Protein AF-A0A2B7YRH0-F1 (afdb_monomer)

Structure (mmCIF, N/CA/C/O backbone):
data_AF-A0A2B7YRH0-F1
#
_entry.id   AF-A0A2B7YRH0-F1
#
loop_
_atom_site.group_PDB
_atom_site.id
_atom_site.type_symbol
_atom_site.label_atom_id
_atom_site.label_alt_id
_atom_site.label_comp_id
_atom_site.label_asym_id
_atom_site.label_entity_id
_atom_site.label_seq_id
_atom_site.pdbx_PDB_ins_code
_atom_site.Cartn_x
_atom_site.Cartn_y
_atom_site.Cartn_z
_atom_site.occupancy
_atom_site.B_iso_or_equiv
_atom_site.auth_seq_id
_atom_site.auth_comp_id
_atom_site.auth_asym_id
_atom_site.auth_atom_id
_atom_site.pdbx_PDB_model_num
ATOM 1 N N . MET A 1 1 ? 5.528 -9.554 22.209 1.00 73.81 1 MET A N 1
ATOM 2 C CA . MET A 1 1 ? 4.385 -8.945 21.499 1.00 73.81 1 MET A CA 1
ATOM 3 C C . MET A 1 1 ? 4.565 -7.442 21.584 1.00 73.81 1 MET A C 1
ATOM 5 O O . MET A 1 1 ? 4.764 -6.955 22.690 1.00 73.81 1 MET A O 1
ATOM 9 N N . ALA A 1 2 ? 4.606 -6.745 20.452 1.00 86.69 2 ALA A N 1
ATOM 10 C CA . ALA A 1 2 ? 4.654 -5.286 20.432 1.00 86.69 2 ALA A CA 1
ATOM 11 C C . ALA A 1 2 ? 3.227 -4.750 20.265 1.00 86.69 2 ALA A C 1
ATOM 13 O O . ALA A 1 2 ? 2.434 -5.347 19.539 1.00 86.69 2 ALA A O 1
ATOM 14 N N . THR A 1 3 ? 2.909 -3.650 20.941 1.00 91.94 3 THR A N 1
ATOM 15 C CA . THR A 1 3 ? 1.600 -2.995 20.854 1.00 91.94 3 THR A CA 1
ATOM 16 C C . THR A 1 3 ? 1.808 -1.565 20.396 1.00 91.94 3 THR A C 1
ATOM 18 O O . THR A 1 3 ? 2.635 -0.853 20.964 1.00 91.94 3 THR A O 1
ATOM 21 N N . ILE A 1 4 ? 1.037 -1.144 19.398 1.00 89.56 4 ILE A N 1
ATOM 22 C CA . ILE A 1 4 ? 0.990 0.241 18.935 1.00 89.56 4 ILE A CA 1
ATOM 23 C C . ILE A 1 4 ? -0.381 0.803 19.307 1.00 89.56 4 ILE A C 1
ATOM 25 O O . ILE A 1 4 ? -1.407 0.182 19.031 1.00 89.56 4 ILE A O 1
ATOM 29 N N . SER A 1 5 ? -0.386 1.968 19.950 1.00 92.56 5 SER A N 1
ATOM 30 C CA . SER A 1 5 ? -1.601 2.652 20.391 1.00 92.56 5 SER A CA 1
ATOM 31 C C . SER A 1 5 ? -1.729 3.987 19.673 1.00 92.56 5 SER A C 1
ATOM 33 O O . SER A 1 5 ? -0.810 4.804 19.715 1.00 92.56 5 SER A O 1
ATOM 35 N N . PHE A 1 6 ? -2.890 4.232 19.073 1.00 89.69 6 PHE A N 1
ATOM 36 C CA . PHE A 1 6 ? -3.209 5.479 18.383 1.00 89.69 6 PHE A CA 1
ATOM 37 C C . PHE A 1 6 ? -4.299 6.235 19.136 1.00 89.69 6 PHE A C 1
ATOM 39 O O . PHE A 1 6 ? -5.201 5.634 19.723 1.00 89.69 6 PHE A O 1
ATOM 46 N N . ARG A 1 7 ? -4.227 7.566 19.104 1.00 96.00 7 ARG A N 1
ATOM 47 C CA . ARG A 1 7 ? -5.349 8.422 19.494 1.00 96.00 7 ARG A CA 1
ATOM 48 C C . ARG A 1 7 ? -6.158 8.723 18.245 1.00 96.00 7 ARG A C 1
ATOM 50 O O . ARG A 1 7 ? -5.587 9.158 17.255 1.00 96.00 7 ARG A O 1
ATOM 57 N N . LEU A 1 8 ? -7.457 8.474 18.324 1.00 95.31 8 LEU A N 1
ATOM 58 C CA . LEU A 1 8 ? -8.409 8.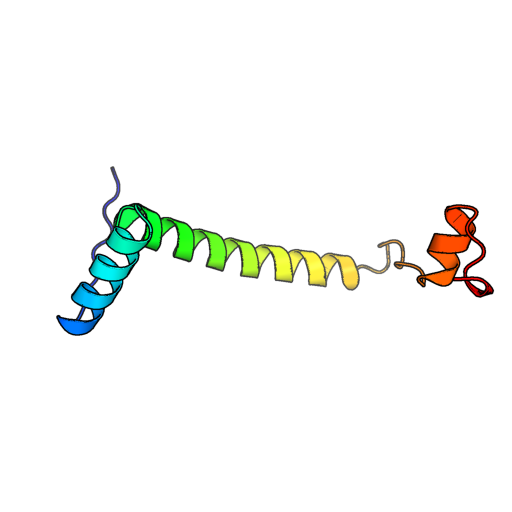661 17.240 1.00 95.31 8 LEU A CA 1
ATOM 59 C C . LEU A 1 8 ? -9.606 9.430 17.789 1.00 95.31 8 LEU A C 1
ATOM 61 O O . LEU A 1 8 ? -9.999 9.230 18.942 1.00 95.31 8 LEU A O 1
ATOM 65 N N . SER A 1 9 ? -10.197 10.271 16.956 1.00 98.31 9 SER A N 1
ATOM 66 C CA . SER A 1 9 ? -11.565 10.738 17.142 1.00 98.31 9 SER A CA 1
ATOM 67 C C . SER A 1 9 ? -12.556 9.576 17.006 1.00 98.31 9 SER A C 1
ATOM 69 O O . SER A 1 9 ? -12.253 8.518 16.440 1.00 98.31 9 SER A O 1
ATOM 71 N N . ASP A 1 10 ? -13.777 9.778 17.501 1.00 98.06 10 ASP A N 1
ATOM 72 C CA . ASP A 1 10 ? -14.849 8.789 17.354 1.00 98.06 10 ASP A CA 1
ATOM 73 C C . ASP A 1 10 ? -15.188 8.524 15.878 1.00 98.06 10 ASP A C 1
ATOM 75 O O . ASP A 1 10 ? -15.514 7.395 15.503 1.00 98.06 10 ASP A O 1
ATOM 79 N N . GLU A 1 11 ? -15.061 9.545 15.023 1.00 98.25 11 GLU A N 1
ATOM 80 C CA . GLU A 1 11 ? -15.303 9.424 13.588 1.00 98.25 11 GLU A CA 1
ATOM 81 C C . GLU A 1 11 ? -14.237 8.570 12.893 1.00 98.25 11 GLU A C 1
ATOM 83 O O . GLU A 1 11 ? -14.590 7.619 12.193 1.00 98.25 11 GLU A O 1
ATOM 88 N N . GLU A 1 12 ? -12.951 8.839 13.127 1.00 97.69 12 GLU A N 1
ATOM 89 C CA . GLU A 1 12 ? -11.851 8.046 12.559 1.00 97.69 12 GLU A CA 1
ATOM 90 C C . GLU A 1 12 ? -11.947 6.584 13.000 1.00 97.69 12 GLU A C 1
ATOM 92 O O . GLU A 1 12 ? -11.847 5.667 12.182 1.00 97.69 12 GLU A O 1
ATOM 97 N N . LYS A 1 13 ? -12.226 6.348 14.289 1.00 96.81 13 LYS A N 1
ATOM 98 C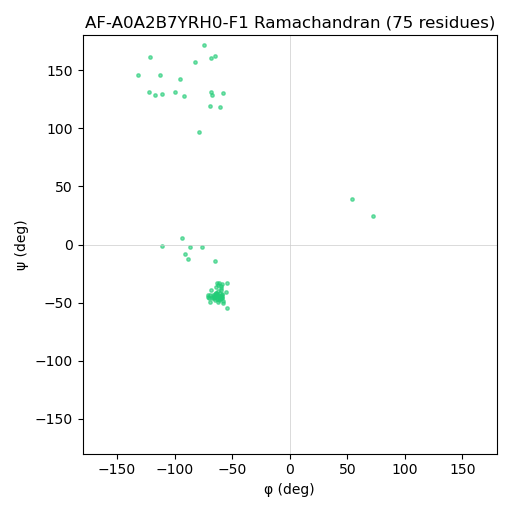 CA . LYS A 1 13 ? -12.422 4.997 14.821 1.00 96.81 13 LYS A CA 1
ATOM 99 C C . LYS A 1 13 ? -13.564 4.271 14.112 1.00 96.81 13 LYS A C 1
ATOM 101 O O . LYS A 1 13 ? -13.419 3.090 13.783 1.00 96.81 13 LYS A O 1
ATOM 106 N N . ARG A 1 14 ? -14.689 4.956 13.875 1.00 97.94 14 ARG A N 1
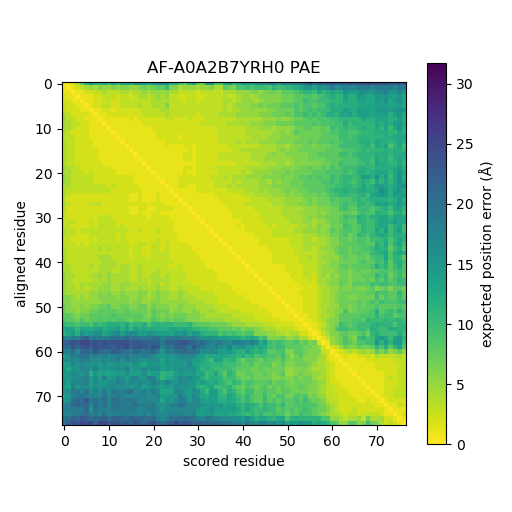ATOM 107 C CA . ARG A 1 14 ? -15.832 4.400 13.141 1.00 97.94 14 ARG A CA 1
ATOM 108 C C . ARG A 1 14 ? -15.441 4.051 11.706 1.00 97.94 14 ARG A C 1
ATOM 110 O O . ARG A 1 14 ? -15.667 2.918 11.297 1.00 97.94 14 ARG A O 1
ATOM 117 N N . LEU A 1 15 ? -14.802 4.972 10.983 1.00 97.81 15 LEU A N 1
ATOM 118 C CA . LEU A 1 15 ? -14.380 4.766 9.594 1.00 97.81 15 LEU A CA 1
ATOM 119 C C . LEU A 1 15 ? -13.448 3.557 9.448 1.00 97.81 15 LEU A C 1
ATOM 121 O O . LEU A 1 15 ? -13.719 2.671 8.637 1.00 97.81 15 LEU A O 1
ATOM 125 N N . ILE A 1 16 ? -12.401 3.480 10.274 1.00 96.69 16 ILE A N 1
ATOM 126 C CA . ILE A 1 16 ? -11.425 2.379 10.256 1.00 96.69 16 ILE A CA 1
ATOM 127 C C . ILE A 1 16 ? -12.116 1.043 10.558 1.00 96.69 16 ILE A C 1
ATOM 129 O O . ILE A 1 16 ? -11.891 0.040 9.875 1.00 96.69 16 ILE A O 1
ATOM 133 N N . THR A 1 17 ? -12.990 1.023 11.566 1.00 96.56 17 THR A N 1
ATOM 134 C CA . THR A 1 17 ? -13.697 -0.196 11.982 1.00 96.56 17 THR A CA 1
ATOM 135 C C . THR A 1 17 ? -14.671 -0.679 10.907 1.00 96.56 17 THR A C 1
ATOM 137 O O . THR A 1 17 ? -14.704 -1.872 10.600 1.00 96.56 17 THR A O 1
ATOM 140 N N . ASP A 1 18 ? -15.458 0.227 10.327 1.00 98.12 18 ASP A N 1
ATOM 141 C CA . ASP A 1 18 ? -16.459 -0.107 9.313 1.00 98.12 18 ASP A CA 1
ATOM 142 C C . ASP A 1 18 ? -15.802 -0.564 8.007 1.00 98.12 18 ASP A C 1
ATOM 144 O O . ASP A 1 18 ? -16.261 -1.532 7.396 1.00 98.12 18 ASP A O 1
ATOM 148 N N . PHE A 1 19 ? -14.691 0.068 7.611 1.00 97.69 19 PHE A N 1
ATOM 149 C CA . PHE A 1 19 ? -13.892 -0.371 6.468 1.00 97.69 19 PHE A CA 1
ATOM 150 C C . PHE A 1 19 ? -13.335 -1.781 6.685 1.00 97.69 19 PHE A C 1
ATOM 152 O O . PHE A 1 19 ? -13.486 -2.638 5.815 1.00 97.69 19 PHE A O 1
ATOM 159 N N . SER A 1 20 ? -12.749 -2.045 7.856 1.00 97.38 20 SER A N 1
ATOM 160 C CA . SER A 1 20 ? -12.175 -3.359 8.180 1.00 97.38 20 SER A CA 1
ATOM 161 C C . S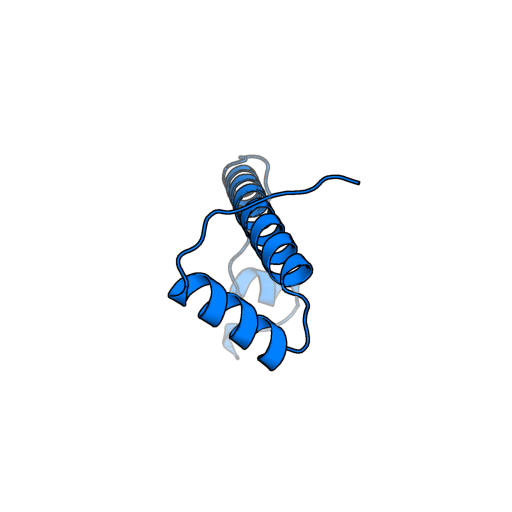ER A 1 20 ? -13.240 -4.461 8.113 1.00 97.38 20 SER A C 1
ATOM 163 O O . SER A 1 20 ? -13.053 -5.477 7.448 1.00 97.38 20 SER A O 1
ATOM 165 N N . LYS A 1 21 ? -14.419 -4.214 8.705 1.00 97.56 21 LYS A N 1
ATOM 166 C CA . LYS A 1 21 ? -15.563 -5.141 8.659 1.00 97.56 21 LYS A CA 1
ATOM 167 C C . LYS A 1 21 ? -16.057 -5.395 7.238 1.00 97.56 21 LYS A C 1
ATOM 169 O O . LYS A 1 21 ? -16.303 -6.543 6.885 1.00 97.56 21 LYS A O 1
ATOM 174 N N . ARG A 1 22 ? -16.211 -4.339 6.429 1.00 98.06 22 ARG A N 1
ATOM 175 C CA . ARG A 1 22 ? -16.673 -4.455 5.036 1.00 98.06 22 ARG A CA 1
ATOM 176 C C . ARG A 1 22 ? -15.735 -5.323 4.198 1.00 98.06 22 ARG A C 1
ATOM 178 O O . ARG A 1 22 ? -16.213 -6.067 3.352 1.00 98.06 22 ARG A O 1
ATOM 185 N N . ASN A 1 23 ? -14.432 -5.223 4.445 1.00 96.94 23 ASN A N 1
ATOM 186 C CA . ASN A 1 23 ? -13.403 -5.955 3.709 1.00 96.94 23 ASN A CA 1
ATOM 187 C C . ASN A 1 23 ? -13.008 -7.285 4.371 1.00 96.94 23 ASN A C 1
ATOM 189 O O . ASN A 1 23 ? -12.098 -7.949 3.890 1.00 96.94 23 ASN A O 1
ATOM 193 N N . ASN A 1 24 ? -13.695 -7.692 5.445 1.00 97.44 24 ASN A N 1
ATOM 194 C CA . ASN A 1 24 ? -13.429 -8.929 6.180 1.00 97.44 24 ASN A CA 1
ATOM 195 C C . ASN A 1 24 ? -11.965 -9.073 6.652 1.00 97.44 24 ASN A C 1
ATOM 197 O O . ASN A 1 24 ? -11.403 -10.166 6.633 1.00 97.44 24 ASN A O 1
ATOM 201 N N . ILE A 1 25 ? -11.369 -7.963 7.092 1.00 97.44 25 ILE A N 1
ATOM 202 C CA . ILE A 1 25 ? -10.021 -7.892 7.674 1.00 97.44 25 ILE A CA 1
ATOM 203 C C . ILE A 1 25 ? -10.089 -7.323 9.091 1.00 97.44 25 ILE A C 1
ATOM 205 O O . ILE A 1 25 ? -11.070 -6.680 9.483 1.00 97.44 25 ILE A O 1
ATOM 209 N N . THR A 1 26 ? -9.045 -7.543 9.889 1.00 97.50 26 THR A N 1
ATOM 210 C CA . THR A 1 26 ? -8.970 -6.931 11.226 1.00 97.50 26 THR A CA 1
ATOM 211 C C . THR A 1 26 ? -8.454 -5.492 11.156 1.00 97.50 26 THR A C 1
ATOM 213 O O . THR A 1 26 ? -7.728 -5.125 10.237 1.00 97.50 26 THR A O 1
ATOM 216 N N . VAL A 1 27 ? -8.769 -4.670 12.165 1.00 95.31 27 VAL A N 1
ATOM 217 C CA . VAL A 1 27 ? -8.201 -3.310 12.270 1.00 95.31 27 VAL A CA 1
ATOM 218 C C . VAL A 1 27 ? -6.674 -3.358 12.364 1.00 95.31 27 VAL A C 1
ATOM 220 O O . VAL A 1 27 ? -5.994 -2.534 11.764 1.00 95.31 27 VAL A O 1
ATOM 223 N N . SER A 1 28 ? -6.122 -4.326 13.099 1.00 94.69 28 SER A N 1
ATOM 224 C CA . SER A 1 28 ? -4.671 -4.491 13.222 1.00 94.69 28 SER A CA 1
ATOM 225 C C . SER A 1 28 ? -4.018 -4.842 11.889 1.00 94.69 28 SER A C 1
ATOM 227 O O . SER A 1 28 ? -2.973 -4.287 11.576 1.00 94.69 28 SER A O 1
ATOM 229 N N . GLU A 1 29 ? -4.643 -5.722 11.108 1.00 95.75 29 GLU A N 1
ATOM 230 C CA . GLU A 1 29 ? -4.181 -6.096 9.771 1.00 95.75 29 GLU A CA 1
ATOM 231 C C . GLU A 1 29 ? -4.256 -4.919 8.801 1.00 95.75 29 GLU A C 1
ATOM 233 O O . GLU A 1 29 ? -3.271 -4.632 8.136 1.00 95.75 29 GLU A O 1
ATOM 238 N N . LEU A 1 30 ? -5.369 -4.179 8.795 1.00 96.12 30 LEU A N 1
ATOM 239 C CA . LEU A 1 30 ? -5.505 -2.963 7.995 1.00 96.12 30 LEU A CA 1
ATOM 240 C C . LEU A 1 30 ? -4.372 -1.973 8.290 1.00 96.12 30 LEU A C 1
ATOM 242 O O . LEU A 1 30 ? -3.671 -1.553 7.380 1.00 96.12 30 LEU A O 1
ATOM 246 N N . ILE A 1 31 ? -4.176 -1.619 9.564 1.00 94.50 31 ILE A N 1
ATOM 247 C CA . ILE A 1 31 ? -3.170 -0.624 9.952 1.00 94.50 31 ILE A CA 1
ATOM 248 C C . ILE A 1 31 ? -1.754 -1.120 9.654 1.00 94.50 31 ILE A C 1
ATOM 250 O O . ILE A 1 31 ? -0.938 -0.352 9.154 1.00 94.50 31 ILE A O 1
ATOM 254 N N . LEU A 1 32 ? -1.452 -2.387 9.953 1.00 94.88 32 LEU A N 1
ATOM 255 C CA . LEU A 1 32 ? -0.126 -2.942 9.704 1.00 94.88 32 LEU A CA 1
ATOM 256 C C . LEU A 1 32 ? 0.182 -2.982 8.206 1.00 94.88 32 LEU A C 1
ATOM 258 O O . LEU A 1 32 ? 1.242 -2.507 7.809 1.00 94.88 32 LEU A O 1
ATOM 262 N N . ASN A 1 33 ? -0.746 -3.483 7.389 1.00 96.00 33 ASN A N 1
ATOM 263 C CA . ASN A 1 33 ? -0.561 -3.568 5.943 1.00 96.00 33 ASN A CA 1
ATOM 264 C C . ASN A 1 33 ? -0.408 -2.176 5.332 1.00 96.00 33 ASN A C 1
ATOM 266 O O . ASN A 1 33 ? 0.533 -1.963 4.584 1.00 96.00 33 ASN A O 1
ATOM 270 N N . SER A 1 34 ? -1.242 -1.204 5.719 1.00 95.38 34 SER A N 1
ATOM 271 C CA . SER A 1 34 ? -1.121 0.166 5.206 1.00 95.38 34 SER A CA 1
ATOM 272 C C . SER A 1 34 ? 0.206 0.837 5.575 1.00 95.38 34 SER A C 1
ATOM 274 O O . SER A 1 34 ? 0.726 1.627 4.795 1.00 95.38 34 SER A O 1
ATOM 276 N N . ILE A 1 35 ? 0.764 0.553 6.759 1.00 95.31 35 ILE A N 1
ATOM 277 C CA . ILE A 1 35 ? 2.087 1.072 7.141 1.00 95.31 35 ILE A CA 1
ATOM 278 C C . ILE A 1 35 ? 3.188 0.388 6.326 1.00 95.31 35 ILE A C 1
ATOM 280 O O . ILE A 1 35 ? 4.093 1.070 5.856 1.00 95.31 35 ILE A O 1
ATOM 284 N N . LEU A 1 36 ? 3.127 -0.937 6.173 1.00 97.31 36 LEU A N 1
ATOM 285 C CA . LEU A 1 36 ? 4.132 -1.694 5.425 1.00 97.31 36 LEU A CA 1
ATOM 286 C C . LEU A 1 36 ? 4.132 -1.325 3.940 1.00 97.31 36 LEU A C 1
ATOM 288 O O . LEU A 1 36 ? 5.199 -1.052 3.411 1.00 97.31 36 LEU A O 1
ATOM 292 N N . GLU A 1 37 ? 2.959 -1.225 3.317 1.00 98.06 37 GLU A N 1
ATOM 293 C CA . GLU A 1 37 ? 2.791 -0.800 1.921 1.00 98.06 37 GLU A CA 1
ATOM 294 C C . GLU A 1 37 ? 3.372 0.601 1.705 1.00 98.06 37 GLU A C 1
ATOM 296 O O . GLU A 1 37 ? 4.130 0.829 0.773 1.00 98.06 37 GLU A O 1
ATOM 301 N N . LYS A 1 38 ? 3.129 1.530 2.639 1.00 97.94 38 LYS A N 1
ATOM 302 C CA . LYS A 1 38 ? 3.692 2.880 2.557 1.00 97.94 38 LYS A CA 1
ATOM 303 C C . LYS A 1 38 ? 5.223 2.904 2.645 1.00 97.94 38 LYS A C 1
ATOM 305 O O . LYS A 1 38 ? 5.845 3.750 2.008 1.00 97.94 38 LYS A O 1
ATOM 310 N N . ILE A 1 39 ? 5.811 2.028 3.462 1.00 97.81 39 ILE A N 1
ATOM 311 C CA . ILE A 1 39 ? 7.269 1.880 3.573 1.00 97.81 39 ILE A CA 1
ATOM 312 C C . ILE A 1 39 ? 7.827 1.253 2.292 1.00 97.81 39 ILE A C 1
ATOM 314 O O . ILE A 1 39 ? 8.819 1.744 1.764 1.00 97.81 39 ILE A O 1
ATOM 318 N N . GLU A 1 40 ? 7.188 0.194 1.796 1.00 98.06 40 GLU A N 1
ATOM 319 C CA . GLU A 1 40 ? 7.582 -0.506 0.571 1.00 98.06 40 GLU A CA 1
ATOM 320 C C . GLU A 1 40 ? 7.537 0.431 -0.638 1.00 98.06 40 GLU A C 1
ATOM 322 O O . GLU A 1 40 ? 8.541 0.550 -1.325 1.00 98.06 40 GLU A O 1
ATOM 327 N N . ASP A 1 41 ? 6.461 1.203 -0.815 1.00 98.12 41 ASP A N 1
ATOM 328 C CA . ASP A 1 41 ? 6.339 2.195 -1.890 1.00 98.12 41 ASP A CA 1
ATOM 329 C C . ASP A 1 41 ? 7.492 3.215 -1.890 1.00 98.12 41 ASP A C 1
ATOM 331 O O . ASP A 1 41 ? 7.990 3.609 -2.947 1.00 98.12 41 ASP A O 1
ATOM 335 N N . GLU A 1 42 ? 7.908 3.684 -0.709 1.00 98.06 42 GLU A N 1
ATOM 336 C CA . GLU A 1 42 ? 8.994 4.661 -0.579 1.00 98.06 42 GLU A CA 1
ATOM 337 C C . GLU A 1 42 ? 10.363 4.044 -0.896 1.00 98.06 42 GLU A C 1
ATOM 339 O O . GLU A 1 42 ? 11.159 4.653 -1.619 1.00 98.06 42 GLU A O 1
ATOM 344 N N . GLU A 1 43 ? 10.626 2.833 -0.404 1.00 97.94 43 GLU A N 1
ATOM 345 C CA . GLU A 1 43 ? 11.873 2.107 -0.668 1.00 97.94 43 GLU A CA 1
ATOM 346 C C . GLU A 1 43 ? 11.971 1.652 -2.132 1.00 97.94 43 GLU A C 1
ATOM 348 O O . GLU A 1 43 ? 13.015 1.836 -2.765 1.00 97.94 43 GLU A O 1
ATOM 353 N N . ASP A 1 44 ? 10.886 1.126 -2.701 1.00 97.62 44 ASP A N 1
ATOM 354 C CA . ASP A 1 44 ? 10.810 0.692 -4.097 1.00 97.62 44 ASP A CA 1
ATOM 355 C C . ASP A 1 44 ? 10.999 1.869 -5.049 1.00 97.62 44 ASP A C 1
ATOM 357 O O . ASP A 1 44 ? 11.752 1.767 -6.024 1.00 97.62 44 ASP A O 1
ATOM 361 N N . TYR A 1 45 ? 10.377 3.016 -4.757 1.00 97.19 45 TYR A N 1
ATOM 362 C CA . TYR A 1 45 ? 10.576 4.221 -5.553 1.00 97.19 45 TYR A CA 1
ATOM 363 C C . TYR A 1 45 ? 12.033 4.696 -5.497 1.00 97.19 45 TYR A C 1
ATOM 365 O O . TYR A 1 45 ? 12.634 4.970 -6.539 1.00 97.19 45 TYR A O 1
ATOM 373 N N . ALA A 1 46 ? 12.631 4.751 -4.302 1.00 97.19 46 ALA A N 1
ATOM 374 C CA . ALA A 1 46 ? 14.027 5.154 -4.132 1.00 97.19 46 ALA A CA 1
ATOM 375 C C . ALA A 1 46 ? 14.999 4.197 -4.847 1.00 97.19 46 ALA A C 1
ATOM 377 O O . ALA A 1 46 ? 15.972 4.632 -5.474 1.00 97.19 46 ALA A O 1
ATOM 378 N N . LEU A 1 47 ? 14.733 2.890 -4.794 1.00 96.06 47 LEU A N 1
ATOM 379 C CA . LEU A 1 47 ? 15.509 1.886 -5.515 1.00 96.06 47 LEU A CA 1
ATOM 380 C C . LEU A 1 47 ? 15.353 2.038 -7.032 1.00 96.06 47 LEU A C 1
ATOM 382 O O . LEU A 1 47 ? 16.353 2.000 -7.755 1.00 96.06 47 LEU A O 1
ATOM 386 N N . GLY A 1 48 ? 14.123 2.238 -7.508 1.00 93.00 48 GLY A N 1
ATOM 387 C CA . GLY A 1 48 ? 13.821 2.480 -8.915 1.00 93.00 48 GLY A CA 1
ATOM 388 C C . GLY A 1 48 ? 14.564 3.701 -9.455 1.00 93.00 48 GLY A C 1
ATOM 389 O O . GLY A 1 48 ? 15.259 3.597 -10.466 1.00 93.00 48 GLY A O 1
ATOM 390 N N . GLU A 1 49 ? 14.507 4.828 -8.742 1.00 94.62 49 GLU A N 1
ATOM 391 C CA . GLU A 1 49 ? 15.235 6.051 -9.095 1.00 94.62 49 GLU A CA 1
ATOM 392 C C . GLU A 1 49 ? 16.748 5.805 -9.157 1.00 94.62 49 GLU A C 1
ATOM 394 O O . GLU A 1 49 ? 17.402 6.164 -10.139 1.00 94.62 49 GLU A O 1
ATOM 399 N N . LYS A 1 50 ? 17.308 5.122 -8.152 1.00 94.12 50 LYS A N 1
ATOM 400 C CA . LYS A 1 50 ? 18.734 4.786 -8.119 1.00 94.12 50 LYS A CA 1
ATOM 401 C C . LYS A 1 50 ? 19.159 3.958 -9.331 1.00 94.12 50 LYS A C 1
ATOM 403 O O . LYS A 1 50 ? 20.200 4.245 -9.916 1.00 94.12 50 LYS A O 1
ATOM 408 N N . ILE A 1 51 ? 18.384 2.938 -9.697 1.00 91.94 51 ILE A N 1
ATOM 409 C CA . ILE A 1 51 ? 18.688 2.081 -10.849 1.00 91.94 51 ILE A CA 1
ATOM 410 C C . ILE A 1 51 ? 18.569 2.878 -12.150 1.00 91.94 51 ILE A C 1
ATOM 412 O O . ILE A 1 51 ? 19.447 2.766 -13.002 1.00 91.94 51 ILE A O 1
ATOM 416 N N . MET A 1 52 ? 17.533 3.708 -12.299 1.00 87.69 52 MET A N 1
ATOM 417 C CA . MET A 1 52 ? 17.344 4.542 -13.492 1.00 87.69 52 MET A CA 1
ATOM 418 C C . MET A 1 52 ? 18.463 5.571 -13.691 1.00 87.69 52 MET A C 1
ATOM 420 O O . MET A 1 52 ? 18.796 5.892 -14.830 1.00 87.69 52 MET A O 1
ATOM 424 N N . LEU A 1 53 ? 19.031 6.097 -12.603 1.00 89.25 53 LEU A N 1
ATOM 425 C CA . LEU A 1 53 ? 20.112 7.084 -12.645 1.00 89.25 53 LEU A CA 1
ATOM 426 C C . LEU A 1 53 ? 21.517 6.462 -12.695 1.00 89.25 53 LEU A C 1
ATOM 428 O O . LEU A 1 53 ? 22.482 7.188 -12.946 1.00 89.25 53 LEU A O 1
ATOM 432 N N . ASP A 1 54 ? 21.666 5.156 -12.454 1.00 90.62 54 ASP A N 1
ATOM 433 C CA . ASP A 1 54 ? 22.966 4.485 -12.532 1.00 90.62 54 ASP A CA 1
ATOM 434 C C . ASP A 1 54 ? 23.434 4.413 -14.000 1.00 90.62 54 ASP A C 1
ATOM 436 O O . ASP A 1 54 ? 22.774 3.785 -14.833 1.00 90.62 54 ASP A O 1
ATOM 440 N N . PRO A 1 55 ? 24.588 5.016 -14.346 1.00 86.06 55 PRO A N 1
ATOM 441 C CA . PRO A 1 55 ? 25.101 5.022 -15.715 1.00 86.06 55 PRO A CA 1
ATOM 442 C C . PRO A 1 55 ? 25.475 3.628 -16.245 1.00 86.06 55 PRO A C 1
ATOM 444 O O . PRO A 1 55 ? 25.682 3.477 -17.447 1.00 86.06 55 PRO A O 1
ATOM 447 N N . ASN A 1 56 ? 25.584 2.617 -15.376 1.00 88.25 56 ASN A N 1
ATOM 448 C CA . ASN A 1 56 ? 25.848 1.229 -15.759 1.00 88.25 56 ASN A CA 1
ATOM 449 C C . ASN A 1 56 ? 24.567 0.415 -15.990 1.00 88.25 56 ASN A C 1
ATOM 451 O O . ASN A 1 56 ? 24.648 -0.724 -16.457 1.00 88.25 56 ASN A O 1
ATOM 455 N N . THR A 1 57 ? 23.391 0.959 -15.666 1.00 85.12 57 THR A N 1
ATOM 456 C CA . THR A 1 57 ? 22.117 0.290 -15.933 1.00 85.12 57 THR A CA 1
ATOM 457 C C . THR A 1 57 ? 21.872 0.232 -17.438 1.00 85.12 57 THR A C 1
ATOM 459 O O . THR A 1 57 ? 21.979 1.235 -18.145 1.00 85.12 57 THR A O 1
ATOM 462 N N . LYS A 1 58 ? 21.522 -0.958 -17.951 1.00 77.75 58 LYS A N 1
ATOM 463 C CA . LYS A 1 58 ? 21.123 -1.115 -19.356 1.00 77.75 58 LYS A CA 1
ATOM 464 C C . LYS A 1 58 ? 19.882 -0.254 -19.596 1.00 77.75 58 LYS A C 1
ATOM 466 O O . LYS A 1 58 ? 18.844 -0.483 -18.981 1.00 77.75 58 LYS A O 1
ATOM 471 N N . ILE A 1 59 ? 20.004 0.717 -20.493 1.00 70.94 59 ILE A N 1
ATOM 472 C CA . ILE A 1 59 ? 18.907 1.606 -20.876 1.00 70.94 59 ILE A CA 1
ATOM 473 C C . ILE A 1 59 ? 17.756 0.737 -21.395 1.00 70.94 59 ILE A C 1
ATOM 475 O O . ILE A 1 59 ? 17.973 -0.159 -22.217 1.00 70.94 59 ILE A O 1
ATOM 479 N N . THR A 1 60 ? 16.543 0.966 -20.895 1.00 72.00 60 THR A N 1
ATOM 480 C CA . THR A 1 60 ? 15.356 0.314 -21.449 1.00 72.00 60 THR A CA 1
ATOM 481 C C . THR A 1 60 ? 15.114 0.849 -22.851 1.00 72.00 60 THR A C 1
ATOM 483 O O . THR A 1 60 ? 15.092 2.064 -23.054 1.00 72.00 60 THR A O 1
ATOM 486 N N . GLY A 1 61 ? 14.951 -0.062 -23.804 1.00 79.69 61 GLY A N 1
ATOM 487 C CA . GLY A 1 61 ? 14.703 0.288 -25.192 1.00 79.69 61 GLY A CA 1
ATOM 488 C C . GLY A 1 61 ? 13.286 0.799 -25.444 1.00 79.69 61 GLY A C 1
ATOM 489 O O . GLY A 1 61 ? 12.403 0.744 -24.586 1.00 79.69 61 GLY A O 1
ATOM 490 N N . THR A 1 62 ? 13.055 1.287 -26.654 1.00 87.75 62 THR A N 1
ATOM 491 C CA . THR A 1 62 ? 11.721 1.616 -27.155 1.00 87.75 62 THR A CA 1
ATOM 492 C C . THR A 1 62 ? 10.879 0.351 -27.354 1.00 87.75 62 THR A C 1
ATOM 494 O O . THR A 1 62 ? 11.397 -0.752 -27.528 1.00 87.75 62 THR A O 1
ATOM 497 N N . LEU A 1 63 ? 9.553 0.509 -27.407 1.00 88.31 63 LEU A N 1
ATOM 498 C CA . LEU A 1 63 ? 8.632 -0.578 -27.774 1.00 88.31 63 LEU A CA 1
ATOM 499 C C . LEU A 1 63 ? 8.984 -1.224 -29.125 1.00 88.31 63 LEU A C 1
ATOM 501 O O . LEU A 1 63 ? 8.795 -2.426 -29.289 1.00 88.31 63 LEU A O 1
ATOM 505 N N . LYS A 1 64 ? 9.521 -0.440 -30.068 1.00 90.94 64 LYS A N 1
ATOM 506 C CA . LYS A 1 64 ? 9.980 -0.935 -31.367 1.00 90.94 64 LYS A CA 1
ATOM 507 C C . LYS A 1 64 ? 11.205 -1.839 -31.230 1.00 90.94 64 LYS A C 1
ATOM 509 O O . LYS A 1 64 ? 11.203 -2.927 -31.789 1.00 90.94 64 LYS A O 1
ATOM 514 N N . GLU A 1 65 ? 12.197 -1.431 -30.438 1.00 89.88 65 GLU A N 1
ATOM 515 C CA . GLU A 1 65 ? 13.391 -2.248 -30.161 1.00 89.88 65 GLU A CA 1
ATOM 516 C C . GLU A 1 65 ? 13.010 -3.573 -29.484 1.00 89.88 65 GLU A C 1
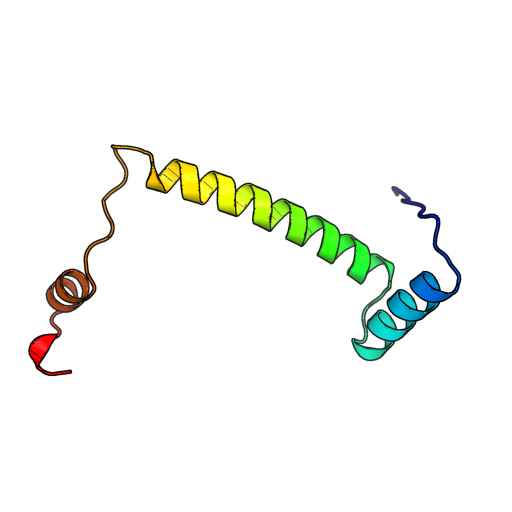ATOM 518 O O . GLU A 1 65 ? 13.490 -4.629 -29.887 1.00 89.88 65 GLU A O 1
ATOM 523 N N . LEU A 1 66 ? 12.076 -3.547 -28.526 1.00 89.44 66 LEU A N 1
ATOM 524 C CA . LEU A 1 66 ? 11.564 -4.769 -27.895 1.00 89.44 66 LEU A CA 1
ATOM 525 C C . LEU A 1 66 ? 10.813 -5.671 -28.890 1.00 89.44 66 LEU A C 1
ATOM 527 O O . LEU A 1 66 ? 10.962 -6.893 -28.853 1.00 89.44 66 LEU A O 1
ATOM 531 N N . ALA A 1 67 ? 9.994 -5.090 -29.771 1.00 91.00 67 ALA A N 1
ATOM 532 C CA . ALA A 1 67 ? 9.274 -5.840 -30.796 1.00 91.00 67 ALA A CA 1
ATOM 533 C C . ALA A 1 67 ? 10.244 -6.520 -31.772 1.00 91.00 67 ALA A C 1
ATOM 535 O O . ALA A 1 67 ? 10.086 -7.708 -32.050 1.00 91.00 67 ALA A O 1
ATOM 536 N N . GLU A 1 68 ? 11.286 -5.811 -32.210 1.00 90.25 68 GLU A N 1
ATOM 537 C CA . GLU A 1 68 ? 12.358 -6.363 -33.041 1.00 90.25 68 GLU A CA 1
ATOM 538 C C . GLU A 1 68 ? 13.101 -7.508 -32.325 1.00 90.25 68 GLU A C 1
ATOM 540 O O . GLU A 1 68 ? 13.268 -8.576 -32.916 1.00 90.25 68 GLU A O 1
ATOM 545 N N . GLU A 1 69 ? 13.458 -7.350 -31.040 1.00 89.25 69 GLU A N 1
ATOM 546 C CA . GLU A 1 69 ? 14.057 -8.418 -30.213 1.00 89.25 69 GLU A CA 1
ATOM 547 C C . GLU A 1 69 ? 13.149 -9.660 -30.100 1.00 89.25 69 GLU A C 1
ATOM 549 O O . GLU A 1 69 ? 13.638 -10.792 -30.065 1.00 89.25 69 GLU A O 1
ATOM 554 N N . CYS A 1 70 ? 11.826 -9.471 -30.084 1.00 91.50 70 CYS A N 1
ATOM 555 C CA . CYS A 1 70 ? 10.839 -10.554 -30.023 1.00 91.50 70 CYS A CA 1
ATOM 556 C C . CYS A 1 70 ? 10.460 -11.136 -31.399 1.00 91.50 70 CYS A C 1
ATOM 558 O O . CYS A 1 70 ? 9.655 -12.068 -31.462 1.00 91.50 70 CYS A O 1
ATOM 560 N N . GLY A 1 71 ? 10.995 -10.602 -32.502 1.00 93.81 71 GLY A N 1
ATOM 561 C CA . GLY A 1 71 ? 10.633 -11.018 -33.862 1.00 93.81 71 GLY A CA 1
ATOM 562 C C . GLY A 1 71 ? 9.238 -10.563 -34.313 1.00 93.81 71 GLY A C 1
ATOM 563 O O . GLY A 1 71 ? 8.629 -11.204 -35.171 1.00 93.81 71 GLY A O 1
ATOM 564 N N . ILE A 1 72 ? 8.7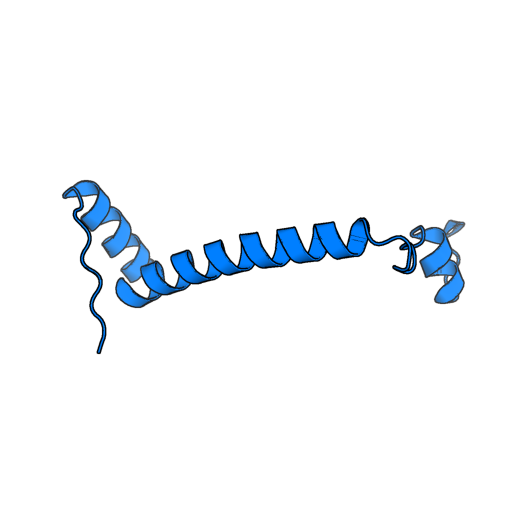16 -9.483 -33.730 1.00 95.56 72 ILE A N 1
ATOM 565 C CA . ILE A 1 72 ? 7.418 -8.880 -34.047 1.00 95.56 72 ILE A CA 1
ATOM 566 C C . ILE A 1 72 ? 7.633 -7.669 -34.959 1.00 95.56 72 ILE A C 1
ATOM 568 O O . ILE A 1 72 ? 8.438 -6.787 -34.672 1.00 95.56 72 ILE A O 1
ATOM 572 N N . ASP A 1 73 ? 6.868 -7.597 -36.048 1.00 91.75 73 ASP A N 1
ATOM 573 C CA . ASP A 1 73 ? 6.850 -6.428 -36.930 1.00 91.75 73 ASP A CA 1
ATOM 574 C C . ASP A 1 73 ? 5.981 -5.320 -36.316 1.00 91.75 73 ASP A C 1
ATOM 576 O O . ASP A 1 73 ? 4.753 -5.340 -36.429 1.00 91.75 73 ASP A O 1
ATOM 580 N N . TYR A 1 74 ? 6.627 -4.377 -35.625 1.00 89.19 74 TYR A N 1
ATOM 581 C CA . TYR A 1 74 ? 5.957 -3.296 -34.898 1.00 89.19 74 TYR A CA 1
ATOM 582 C C . TYR A 1 74 ? 5.099 -2.404 -35.801 1.00 89.19 74 TYR A C 1
ATOM 584 O O . TYR A 1 74 ? 4.031 -1.960 -35.392 1.00 89.19 74 TYR A O 1
ATOM 592 N N . ASP A 1 75 ? 5.536 -2.166 -37.039 1.00 92.44 75 ASP A N 1
ATOM 593 C CA . ASP A 1 75 ? 4.860 -1.249 -37.960 1.00 92.44 75 ASP A 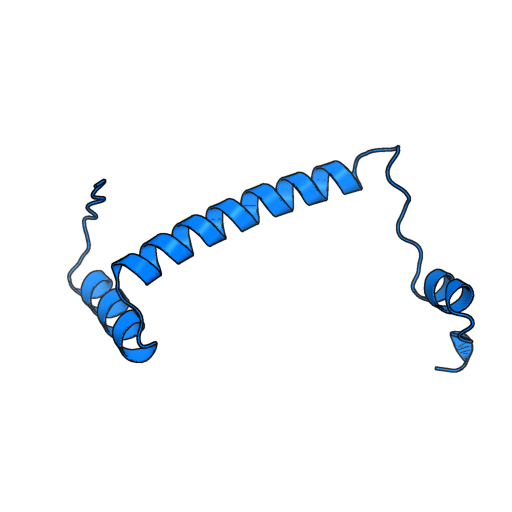CA 1
ATOM 594 C C . ASP A 1 75 ? 3.579 -1.876 -38.572 1.00 92.44 75 ASP A C 1
ATOM 596 O O . ASP A 1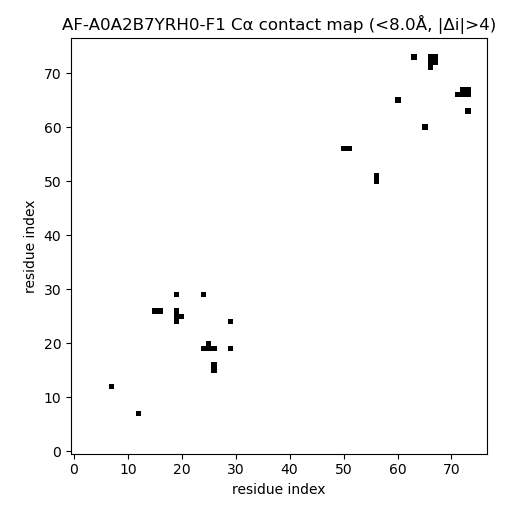 75 ? 2.873 -1.223 -39.344 1.00 92.44 75 ASP A O 1
ATOM 600 N N . LYS A 1 76 ? 3.271 -3.143 -38.236 1.00 90.38 76 LYS A N 1
ATOM 601 C CA . LYS A 1 76 ? 2.076 -3.892 -38.672 1.00 90.38 76 LYS A CA 1
ATOM 602 C C . LYS A 1 76 ? 1.055 -4.188 -37.563 1.00 90.38 76 LYS A C 1
ATOM 604 O O . LYS A 1 76 ? 0.048 -4.835 -37.863 1.00 90.38 76 LYS A O 1
ATOM 609 N N . LEU A 1 77 ? 1.319 -3.781 -36.320 1.00 79.25 77 LEU A N 1
ATOM 610 C CA . LEU A 1 77 ? 0.360 -3.844 -35.205 1.00 79.25 77 LEU A CA 1
ATOM 611 C C . LEU A 1 77 ? -0.686 -2.727 -35.316 1.00 79.25 77 LEU A C 1
ATOM 613 O O . LEU A 1 77 ? -1.859 -3.013 -34.989 1.00 79.25 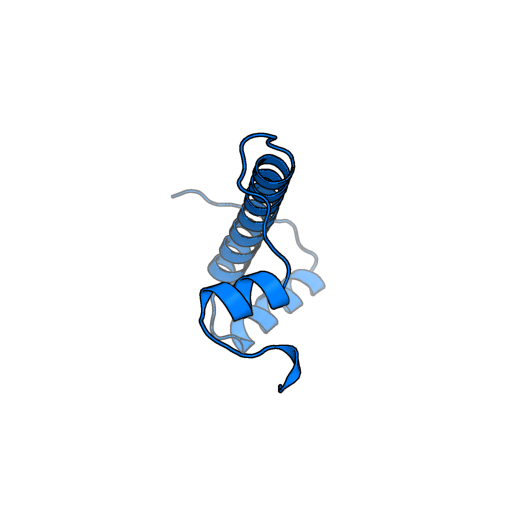77 LEU A O 1
#

Secondary structure (DSSP, 8-state):
---------HHHHHHHHHHHHHTT--HHHHHHHHHHHHHHHHHHHHHHHHHHH-TTSPPPPPHHHHHHHTT--GGG-

Sequence (77 aa):
MATISFRLSDEEKRLITDFSKRNNITVSELILNSILEKIEDEEDYALGEKIMLDPNTKITGTLKELAEECGIDYDKL

pLDDT: mean 92.76, std 6.22, range [70.94, 98.31]

Radius of gyration: 22.32 Å; Cα contacts (8 Å, |Δi|>4): 18; chains: 1; bounding box: 42×22×60 Å

Nearest PDB structures (foldseek):
  6gts-assembly1_C-2  TM=5.348E-01  e=1.290E-01  Escherichia coli
  7vp2-assembly1_B  TM=6.082E-01  e=6.906E+00  Arabidopsis thaliana

Mean predicted aligned error: 6.89 Å

Foldseek 3Di:
DDDDDDDDDPVRVCVLCVVCVVVVHDSVCVVVVVVVVVVCVVVVVVVVVVLQPPPPRDDDDDPCVVCVVVVHDPVVD

InterPro domains:
  IPR046257 Protein of unknown function DUF6290 [PF19807] (1-69)

Organism: NCBI:txid76859

Solvent-accessible surface area (backbone atoms only — not comparable to full-atom values): 4812 Å² total; per-residue (Å²): 138,88,84,88,87,82,89,70,54,75,64,56,51,48,52,53,49,52,51,21,59,76,69,75,46,49,60,68,54,53,55,51,49,56,52,50,52,57,51,47,55,53,53,51,48,54,50,50,52,52,50,74,67,36,89,86,48,82,78,83,71,54,75,58,56,52,24,54,77,70,74,41,69,61,96,76,113